Protein AF-A0A2N8NC01-F1 (afdb_monomer_lite)

Sequence (131 aa):
MINRRRGAVLPPGDTRVIDLTVDELNDVVRHATRIAIGAELPEAMAEAERQLEADGGGLRVGRKRYVFGIDGIARTFGVSRSTARRIKRSGVIDEAISQCGRSITLDQDRALELTRGTRWGERAPEMENEK

Radius of gyration: 23.79 Å; chains: 1; bounding box: 33×59×57 Å

Foldseek 3Di:
DDPDPDPLDQDDPPDDPVNDDPVNVVSVVVVVVCVVVDDPCPVVVVVVVVVCVVVPHDDDDPDQDKAKALVRQCVLVVHDSVLSVVLVVLCLQVVQWDDDPRIIIGRSVSSCQQCPPHDRSDGDDPPPPDD

pLDDT: mean 75.08, std 17.87, range [35.84, 95.06]

Secondary structure (DSSP, 8-state):
---------PPPTT--GGGS-HHHHHHHHHHHHHHHHTS-HHHHHHHHHHHHHHTTS---SS---EEEHHHHHHHHHT--HHHHHHHHHHSTTGGGEEEETTEEEEEHHHHHHTTTTS-TTSPPP------

Structure (mmCIF, N/CA/C/O backbone):
data_AF-A0A2N8NC01-F1
#
_entry.id   AF-A0A2N8NC01-F1
#
loop_
_atom_site.group_PDB
_atom_site.id
_atom_site.type_symbol
_atom_site.label_atom_id
_atom_site.label_alt_id
_atom_site.label_comp_id
_atom_site.label_asym_id
_atom_site.label_entity_id
_atom_site.label_seq_id
_atom_site.pdbx_PDB_ins_code
_atom_site.Cartn_x
_atom_site.Cartn_y
_atom_site.Cartn_z
_atom_site.occupancy
_atom_site.B_iso_or_equiv
_atom_site.auth_seq_id
_atom_site.auth_comp_id
_atom_site.auth_asym_id
_atom_site.auth_atom_id
_atom_site.pdbx_PDB_model_num
ATOM 1 N N . MET A 1 1 ? -5.375 -42.119 -37.055 1.00 35.84 1 MET A N 1
ATOM 2 C CA . MET A 1 1 ? -4.158 -42.891 -36.717 1.00 35.84 1 MET A CA 1
ATOM 3 C C . MET A 1 1 ? -3.793 -42.612 -35.268 1.00 35.84 1 MET A C 1
ATOM 5 O O . MET A 1 1 ? -4.004 -41.509 -34.791 1.00 35.84 1 MET A O 1
ATOM 9 N N . ILE A 1 2 ? -3.386 -43.665 -34.570 1.00 42.06 2 ILE A N 1
ATOM 10 C CA . ILE A 1 2 ? -3.324 -43.826 -33.112 1.00 42.06 2 ILE A CA 1
ATOM 11 C C . ILE A 1 2 ? -2.347 -42.827 -32.475 1.00 42.06 2 ILE A C 1
ATOM 13 O O . ILE A 1 2 ? -1.143 -43.013 -32.641 1.00 42.06 2 ILE A O 1
ATOM 17 N N . ASN A 1 3 ? -2.816 -41.851 -31.682 1.00 41.50 3 ASN A N 1
ATOM 18 C CA . ASN A 1 3 ? -1.924 -41.200 -30.717 1.00 41.50 3 ASN A CA 1
ATOM 19 C C . ASN A 1 3 ? -1.976 -41.980 -29.403 1.00 41.50 3 ASN A C 1
ATOM 21 O O . ASN A 1 3 ? -2.774 -41.739 -28.497 1.00 41.50 3 ASN A O 1
ATOM 25 N N . ARG A 1 4 ? -1.159 -43.035 -29.397 1.00 47.25 4 ARG A N 1
ATOM 26 C CA . ARG A 1 4 ? -0.830 -43.875 -28.250 1.00 47.25 4 ARG A CA 1
ATOM 27 C C . ARG A 1 4 ? -0.428 -42.917 -27.128 1.00 47.25 4 ARG A C 1
ATOM 29 O O . ARG A 1 4 ? 0.500 -42.146 -27.340 1.00 47.25 4 ARG A O 1
ATOM 36 N N . ARG A 1 5 ? -1.103 -42.957 -25.972 1.00 48.12 5 ARG A N 1
ATOM 37 C CA . ARG A 1 5 ? -0.635 -42.271 -24.759 1.00 48.12 5 ARG A CA 1
ATOM 38 C C . ARG A 1 5 ? 0.805 -42.724 -24.501 1.00 48.12 5 ARG A C 1
ATOM 40 O O . ARG A 1 5 ? 1.018 -43.808 -23.963 1.00 48.12 5 ARG A O 1
ATOM 47 N N . ARG A 1 6 ? 1.796 -41.959 -24.955 1.00 49.53 6 ARG A N 1
ATOM 48 C CA . ARG A 1 6 ? 3.169 -42.104 -24.489 1.00 49.53 6 ARG A CA 1
ATOM 49 C C . ARG A 1 6 ? 3.239 -41.220 -23.263 1.00 49.53 6 ARG A C 1
ATOM 51 O O . ARG A 1 6 ? 3.011 -40.022 -23.354 1.00 49.53 6 ARG A O 1
ATOM 58 N N . GLY A 1 7 ? 3.434 -41.858 -22.113 1.00 47.00 7 GLY A N 1
ATOM 59 C CA . GLY A 1 7 ? 3.731 -41.153 -20.877 1.00 47.00 7 GLY A CA 1
ATOM 60 C C . GLY A 1 7 ? 4.928 -40.226 -21.065 1.00 47.00 7 GLY A C 1
ATOM 61 O O . GLY A 1 7 ? 5.686 -40.393 -22.016 1.00 47.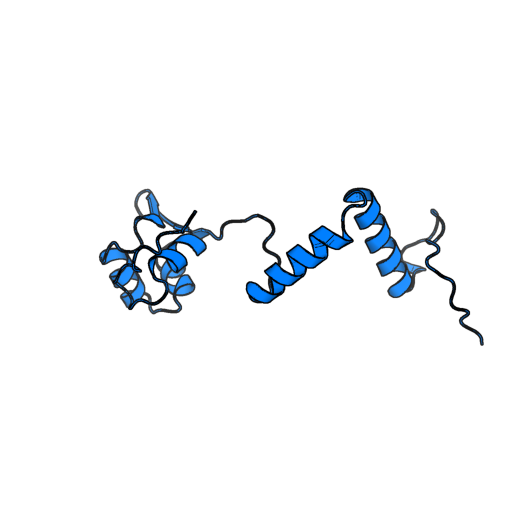00 7 GLY A O 1
ATOM 62 N N . ALA A 1 8 ? 5.046 -39.265 -20.154 1.00 54.59 8 ALA A N 1
ATOM 63 C CA . ALA A 1 8 ? 6.066 -38.227 -20.078 1.00 54.59 8 ALA A CA 1
ATOM 64 C C . ALA A 1 8 ? 7.485 -38.737 -20.395 1.00 54.59 8 ALA A C 1
ATOM 66 O O . ALA A 1 8 ? 8.244 -39.114 -19.503 1.00 54.59 8 ALA A O 1
ATOM 67 N N . VAL A 1 9 ? 7.846 -38.750 -21.674 1.00 64.31 9 VAL A N 1
ATOM 68 C CA . VAL A 1 9 ? 9.214 -38.959 -22.134 1.00 64.31 9 VAL A CA 1
ATOM 69 C C . VAL A 1 9 ? 9.656 -37.605 -22.642 1.00 64.31 9 VAL A C 1
ATOM 71 O O . VAL A 1 9 ? 9.064 -37.072 -23.577 1.00 64.31 9 VAL A O 1
ATOM 74 N N . LEU A 1 10 ? 10.658 -37.031 -21.983 1.00 68.62 10 LEU A N 1
ATOM 75 C CA . LEU A 1 10 ? 11.248 -35.779 -22.433 1.00 68.62 10 LEU A CA 1
ATOM 76 C C . LEU A 1 10 ? 11.771 -35.939 -23.859 1.00 68.62 10 LEU A C 1
ATOM 78 O O . LEU A 1 10 ? 12.307 -37.003 -24.192 1.00 68.62 10 LEU A O 1
ATOM 82 N N . PRO A 1 11 ? 11.645 -34.895 -24.690 1.00 75.44 11 PRO A N 1
ATOM 83 C CA . PRO A 1 11 ? 12.224 -34.917 -26.015 1.00 75.44 11 PRO A CA 1
ATOM 84 C C . PRO A 1 11 ? 13.752 -35.103 -25.919 1.00 75.44 11 PRO A C 1
ATOM 86 O O . PRO A 1 11 ? 14.370 -34.663 -24.944 1.00 75.44 11 PRO A O 1
ATOM 89 N N . PRO A 1 12 ? 14.381 -35.757 -26.910 1.00 78.38 12 PRO A N 1
ATOM 90 C CA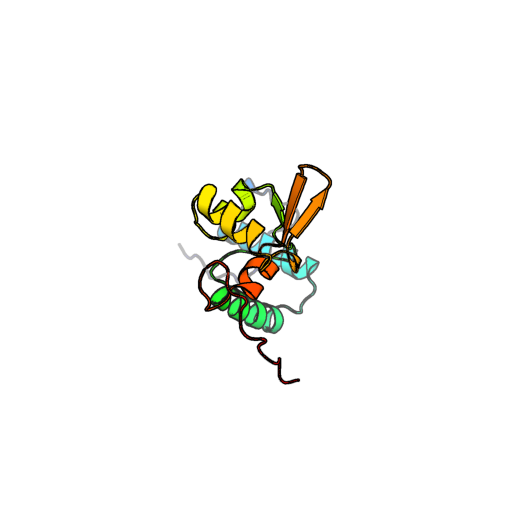 . PRO A 1 12 ? 15.834 -35.897 -26.983 1.00 78.38 12 PRO A CA 1
ATOM 91 C C . PRO A 1 12 ? 16.560 -34.547 -26.874 1.00 78.38 12 PRO A C 1
ATOM 93 O O . PRO A 1 12 ? 16.037 -33.529 -27.327 1.00 78.38 12 PRO A O 1
ATOM 96 N N . GLY A 1 13 ? 17.787 -34.542 -26.343 1.00 75.25 13 GLY A N 1
ATOM 97 C CA . GLY A 1 13 ? 18.560 -33.314 -26.087 1.00 75.25 13 GLY A CA 1
ATOM 98 C C . GLY A 1 13 ? 18.872 -32.456 -27.320 1.00 75.25 13 GLY A C 1
ATOM 99 O O . GLY A 1 13 ? 19.082 -31.257 -27.182 1.00 75.25 13 GLY A O 1
ATOM 100 N N . ASP A 1 14 ? 18.818 -33.042 -28.517 1.00 84.38 14 ASP A N 1
ATOM 101 C CA . ASP A 1 14 ? 19.078 -32.344 -29.783 1.00 84.38 14 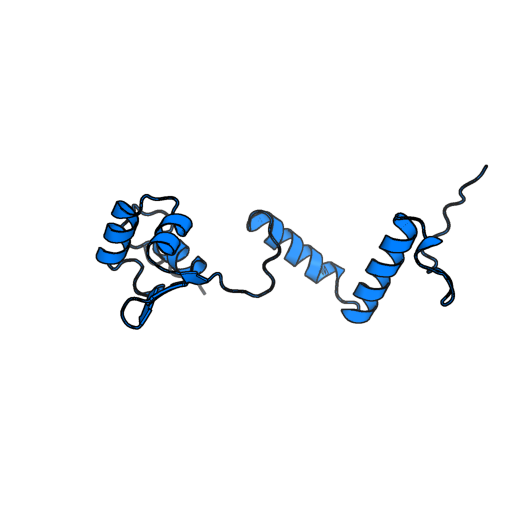ASP A CA 1
ATOM 102 C C . ASP A 1 14 ? 17.796 -31.794 -30.442 1.00 84.38 14 ASP A C 1
ATOM 104 O O . ASP A 1 14 ? 17.829 -31.290 -31.569 1.00 84.38 14 ASP A O 1
ATOM 108 N N . THR A 1 15 ? 16.645 -31.898 -29.767 1.00 83.50 15 THR A N 1
ATOM 109 C CA . THR A 1 15 ? 15.352 -31.457 -30.310 1.00 83.50 15 THR A CA 1
ATOM 110 C C . THR A 1 15 ? 15.270 -29.936 -30.337 1.00 83.50 15 THR A C 1
ATOM 112 O O . THR A 1 15 ? 15.481 -29.266 -29.324 1.00 83.50 15 THR A O 1
ATOM 115 N N . ARG A 1 16 ? 14.923 -29.365 -31.494 1.00 82.56 16 ARG A N 1
ATOM 116 C CA . ARG A 1 16 ? 14.722 -27.919 -31.615 1.00 82.56 16 ARG A CA 1
ATOM 117 C C . ARG A 1 16 ? 13.355 -27.550 -31.050 1.00 82.56 16 ARG A C 1
ATOM 119 O O . ARG A 1 16 ? 12.377 -28.253 -31.262 1.00 82.56 16 ARG A O 1
ATOM 126 N N . VAL A 1 17 ? 13.264 -26.389 -30.404 1.00 85.94 17 VAL A N 1
ATOM 127 C CA . VAL A 1 17 ? 12.012 -25.889 -29.800 1.00 85.94 17 VAL A CA 1
ATOM 128 C C . VAL A 1 17 ? 10.859 -25.813 -30.811 1.00 85.94 17 VAL A C 1
ATOM 130 O O . VAL A 1 17 ? 9.716 -26.052 -30.448 1.00 85.94 17 VAL A O 1
ATOM 133 N N . ILE A 1 18 ? 11.157 -25.520 -32.082 1.00 86.19 18 ILE A N 1
ATOM 134 C CA . ILE A 1 18 ? 10.162 -25.427 -33.165 1.00 86.19 18 ILE A CA 1
ATOM 135 C C . ILE A 1 18 ? 9.519 -26.767 -33.541 1.00 86.19 18 ILE A C 1
ATOM 137 O O . ILE A 1 18 ? 8.461 -26.768 -34.163 1.00 86.19 18 ILE A O 1
ATOM 141 N N . ASP A 1 19 ? 10.151 -27.883 -33.176 1.00 85.81 19 ASP A N 1
ATOM 142 C CA . ASP A 1 19 ? 9.667 -29.230 -33.478 1.00 85.81 19 ASP A CA 1
ATOM 143 C C . ASP A 1 19 ? 8.784 -29.783 -32.345 1.00 85.81 19 ASP A C 1
ATOM 145 O O . ASP A 1 19 ? 8.242 -30.880 -32.467 1.00 85.81 19 ASP A O 1
ATOM 149 N N . LEU A 1 20 ? 8.629 -29.031 -31.245 1.00 83.94 20 LEU A N 1
ATOM 150 C CA . LEU A 1 20 ? 7.808 -29.412 -30.100 1.00 83.94 20 LEU A CA 1
ATOM 151 C C . LEU A 1 20 ? 6.368 -28.931 -30.268 1.00 83.94 20 LEU A C 1
ATOM 153 O O . LEU A 1 20 ? 6.098 -27.775 -30.608 1.00 83.94 20 LEU A O 1
ATOM 157 N N . THR A 1 21 ? 5.426 -29.802 -29.928 1.00 85.75 21 THR A N 1
ATOM 158 C CA . THR A 1 21 ? 4.055 -29.378 -29.645 1.00 85.75 21 THR A CA 1
ATOM 159 C C . THR A 1 21 ? 4.000 -28.558 -28.352 1.00 85.75 21 THR A C 1
ATOM 161 O O . THR A 1 21 ? 4.897 -28.606 -27.508 1.00 85.75 21 THR A O 1
ATOM 164 N N . VAL A 1 22 ? 2.912 -27.807 -28.164 1.00 82.94 22 VAL A N 1
ATOM 165 C CA . VAL A 1 22 ? 2.699 -27.006 -26.945 1.00 82.94 22 VAL A CA 1
ATOM 166 C C . VAL A 1 22 ? 2.709 -27.883 -25.687 1.00 82.94 22 VAL A C 1
ATOM 168 O O . VAL A 1 22 ? 3.260 -27.479 -24.664 1.00 82.94 22 VAL A O 1
ATOM 171 N N . ASP A 1 23 ? 2.146 -29.090 -25.761 1.00 80.94 23 ASP A N 1
ATOM 172 C CA . ASP A 1 23 ? 2.119 -30.029 -24.636 1.00 80.94 23 ASP A CA 1
ATOM 173 C C . ASP A 1 23 ? 3.520 -30.557 -24.299 1.00 80.94 23 ASP A C 1
ATOM 175 O O . ASP A 1 23 ? 3.911 -30.565 -23.133 1.00 80.94 23 ASP A O 1
ATOM 179 N N . GLU A 1 24 ? 4.324 -30.895 -25.309 1.00 83.81 24 GLU A N 1
ATOM 180 C CA . GLU A 1 24 ? 5.711 -31.335 -25.108 1.00 83.81 24 GLU A CA 1
ATOM 181 C C . GLU A 1 24 ? 6.590 -30.214 -24.542 1.00 83.81 24 GLU A C 1
ATOM 183 O O . GLU A 1 24 ? 7.399 -30.452 -23.643 1.00 83.81 24 GLU A O 1
ATOM 188 N N . LEU A 1 25 ? 6.405 -28.974 -25.007 1.00 86.81 25 LEU A N 1
ATOM 189 C CA . LEU A 1 25 ? 7.093 -27.813 -24.444 1.00 86.81 25 LEU A CA 1
ATOM 190 C C . LEU A 1 25 ? 6.719 -27.605 -22.970 1.00 86.81 25 LEU A C 1
ATOM 192 O O . LEU A 1 25 ? 7.594 -27.370 -22.135 1.00 86.81 25 LEU A O 1
ATOM 196 N N . ASN A 1 26 ? 5.433 -27.726 -22.633 1.00 85.12 26 ASN A N 1
ATOM 197 C CA . ASN A 1 26 ? 4.967 -27.625 -21.251 1.00 85.12 26 ASN A CA 1
ATOM 198 C C . ASN A 1 26 ? 5.584 -28.707 -20.358 1.00 85.12 26 ASN A C 1
ATOM 200 O O . ASN A 1 26 ? 5.964 -28.424 -19.219 1.00 85.12 26 ASN A O 1
ATOM 204 N N . ASP A 1 27 ? 5.724 -29.928 -20.864 1.00 83.88 27 ASP A N 1
ATOM 205 C CA . ASP A 1 27 ? 6.343 -31.022 -20.122 1.00 83.88 27 ASP A CA 1
ATOM 206 C C . ASP A 1 27 ? 7.842 -30.790 -19.889 1.00 83.88 27 ASP A C 1
ATOM 208 O O . ASP A 1 27 ? 8.331 -31.028 -18.778 1.00 83.88 27 ASP A O 1
ATOM 212 N N . VAL A 1 28 ? 8.556 -30.235 -20.875 1.00 82.69 28 VAL A N 1
ATOM 213 C CA . VAL A 1 28 ? 9.960 -29.810 -20.726 1.00 82.69 28 VAL A CA 1
ATOM 214 C C . VAL A 1 28 ? 10.098 -28.730 -19.656 1.00 82.69 28 VAL A C 1
ATOM 216 O O . VAL A 1 28 ? 10.938 -28.860 -18.763 1.00 82.69 28 VAL A O 1
ATOM 219 N N . VAL A 1 29 ? 9.257 -27.692 -19.698 1.00 84.94 29 VAL A N 1
ATOM 220 C CA . VAL A 1 29 ? 9.282 -26.599 -18.713 1.00 84.94 29 VAL A CA 1
ATOM 221 C C . VAL A 1 29 ? 9.023 -27.142 -17.309 1.00 84.94 29 VAL A C 1
ATOM 223 O O . VAL A 1 29 ? 9.828 -26.910 -16.410 1.00 84.94 29 VAL A O 1
ATOM 226 N N . ARG A 1 30 ? 7.965 -27.942 -17.119 1.00 79.19 30 ARG A N 1
ATOM 227 C CA . ARG A 1 30 ? 7.649 -28.562 -15.818 1.00 79.19 30 ARG A CA 1
ATOM 228 C C . ARG A 1 30 ? 8.787 -29.429 -15.300 1.00 79.19 30 ARG A C 1
ATOM 230 O O . ARG A 1 30 ? 9.050 -29.452 -14.098 1.00 79.19 30 ARG A O 1
ATOM 237 N N . HIS A 1 31 ? 9.445 -30.173 -16.182 1.00 77.38 31 HIS A N 1
ATOM 238 C CA . HIS A 1 31 ? 10.569 -31.011 -15.798 1.00 77.38 31 HIS A CA 1
ATOM 239 C C . HIS A 1 31 ? 11.787 -30.188 -15.373 1.00 77.38 31 HIS A C 1
ATOM 241 O O . HIS A 1 31 ? 12.351 -30.459 -14.313 1.00 77.38 31 HIS A O 1
ATOM 247 N N . ALA A 1 32 ? 12.141 -29.151 -16.135 1.00 75.81 32 ALA A N 1
ATOM 248 C CA . ALA A 1 32 ? 13.221 -28.234 -15.784 1.00 75.81 32 ALA A CA 1
ATOM 249 C C . ALA A 1 32 ? 12.951 -27.539 -14.439 1.00 75.81 32 ALA A C 1
ATOM 251 O O . ALA A 1 32 ? 13.834 -27.483 -13.585 1.00 75.81 32 ALA A O 1
ATOM 252 N N . THR A 1 33 ? 11.714 -27.092 -14.206 1.00 70.44 33 THR A N 1
ATOM 253 C CA . THR A 1 33 ? 11.293 -26.507 -12.926 1.00 70.44 33 THR A CA 1
ATOM 254 C C . THR A 1 33 ? 11.384 -27.516 -11.778 1.00 70.44 33 THR A C 1
ATOM 256 O O . THR A 1 33 ? 11.877 -27.174 -10.708 1.00 70.44 33 THR A O 1
ATOM 259 N N . ARG A 1 34 ? 10.984 -28.777 -11.993 1.00 65.56 34 ARG A N 1
ATOM 260 C CA . ARG A 1 34 ? 11.094 -29.848 -10.985 1.00 65.56 34 ARG A CA 1
ATOM 261 C C . ARG A 1 34 ? 12.547 -30.132 -10.593 1.00 65.56 34 ARG A C 1
ATOM 263 O O . ARG A 1 34 ? 12.818 -30.328 -9.412 1.00 65.56 34 ARG A O 1
ATOM 270 N N . ILE A 1 35 ? 13.462 -30.158 -11.566 1.00 65.19 35 ILE A N 1
ATOM 271 C CA . ILE A 1 35 ? 14.899 -30.320 -11.300 1.00 65.19 35 ILE A CA 1
ATOM 272 C C . ILE A 1 35 ? 15.433 -29.106 -10.537 1.00 65.19 35 ILE A C 1
ATOM 274 O O . ILE A 1 35 ? 16.122 -29.276 -9.537 1.00 65.19 35 ILE A O 1
ATOM 278 N N . ALA A 1 36 ? 15.098 -27.893 -10.982 1.00 62.12 36 ALA A N 1
ATOM 279 C CA . ALA A 1 36 ? 15.619 -26.658 -10.401 1.00 62.12 36 ALA A CA 1
ATOM 280 C C . ALA A 1 36 ? 15.133 -26.404 -8.965 1.00 62.12 36 ALA A C 1
ATOM 282 O O . ALA A 1 36 ? 15.861 -25.804 -8.179 1.00 62.12 36 ALA A O 1
ATOM 283 N N . ILE A 1 37 ? 13.917 -26.843 -8.630 1.00 64.50 37 ILE A N 1
ATOM 284 C CA . ILE A 1 37 ? 13.303 -26.607 -7.315 1.00 64.50 37 ILE A CA 1
ATOM 285 C C . ILE A 1 37 ? 13.536 -27.780 -6.343 1.00 64.50 37 ILE A C 1
ATOM 287 O O . ILE A 1 37 ? 13.349 -27.605 -5.148 1.00 64.50 37 ILE A O 1
ATOM 291 N N . GLY A 1 38 ? 14.014 -28.942 -6.809 1.00 51.62 38 GLY A N 1
ATOM 292 C CA . GLY A 1 38 ? 14.335 -30.081 -5.944 1.00 51.62 38 GLY A CA 1
ATOM 293 C C . GLY A 1 38 ? 13.100 -30.679 -5.258 1.00 51.62 38 GLY A C 1
ATOM 294 O O . GLY A 1 38 ? 12.780 -30.319 -4.143 1.00 51.62 38 GLY A O 1
ATOM 295 N N . ALA A 1 39 ? 12.409 -31.594 -5.942 1.00 53.66 39 ALA A N 1
ATOM 296 C CA . ALA A 1 39 ? 11.552 -32.679 -5.421 1.00 53.66 39 ALA A CA 1
ATOM 297 C C . ALA A 1 39 ? 10.595 -32.496 -4.203 1.00 53.66 39 ALA A C 1
ATOM 299 O O . ALA A 1 39 ? 10.039 -33.503 -3.779 1.00 53.66 39 ALA A O 1
ATOM 300 N N . GLU A 1 40 ? 10.291 -31.301 -3.690 1.00 52.56 40 GLU A N 1
ATOM 301 C CA . GLU A 1 40 ? 9.416 -31.128 -2.504 1.00 52.56 40 GLU A CA 1
ATOM 302 C C . GLU A 1 40 ? 8.161 -30.293 -2.803 1.00 52.56 40 GLU A C 1
ATOM 304 O O . GLU A 1 40 ? 7.819 -29.343 -2.107 1.00 52.56 40 GLU A O 1
ATOM 309 N N . LEU A 1 41 ? 7.473 -30.621 -3.899 1.00 55.22 41 LEU A N 1
ATOM 310 C CA . LEU A 1 41 ? 6.368 -29.809 -4.418 1.00 55.22 41 LEU A CA 1
ATOM 311 C C . LEU A 1 41 ? 4.930 -30.250 -4.082 1.00 55.22 41 LEU A C 1
ATOM 313 O O . LEU A 1 41 ? 4.081 -29.371 -4.140 1.00 55.22 41 LEU A O 1
ATOM 317 N N . PRO A 1 42 ? 4.560 -31.494 -3.714 1.00 57.03 42 PRO A N 1
ATOM 318 C CA . PRO A 1 42 ? 3.136 -31.787 -3.498 1.00 57.03 42 PRO A CA 1
ATOM 319 C C . PRO A 1 42 ? 2.543 -31.051 -2.289 1.00 57.03 42 PRO A C 1
ATOM 321 O O . PRO A 1 42 ? 1.461 -30.478 -2.388 1.00 57.03 42 PRO A O 1
ATOM 324 N N . GLU A 1 43 ? 3.259 -31.035 -1.163 1.00 56.16 43 GLU A N 1
ATOM 325 C CA . GLU A 1 43 ? 2.763 -30.452 0.092 1.00 56.16 43 GLU A CA 1
ATOM 326 C C . GLU A 1 43 ? 2.906 -28.926 0.090 1.00 56.16 43 GLU A C 1
ATOM 328 O O . GLU A 1 43 ? 1.933 -28.214 0.334 1.00 56.16 43 GLU A O 1
ATOM 333 N N . ALA A 1 44 ? 4.067 -28.416 -0.340 1.00 53.66 44 ALA A N 1
ATOM 334 C CA . ALA A 1 44 ? 4.316 -26.981 -0.454 1.00 53.66 44 ALA A CA 1
ATOM 335 C C . ALA A 1 44 ? 3.423 -26.298 -1.506 1.00 53.66 44 ALA A C 1
ATOM 337 O O . ALA A 1 44 ? 3.024 -25.152 -1.312 1.00 53.66 44 ALA A O 1
ATOM 338 N N . MET A 1 45 ? 3.071 -26.978 -2.610 1.00 50.47 45 MET A N 1
ATOM 339 C CA . MET A 1 45 ? 2.127 -26.424 -3.588 1.00 50.47 45 MET A CA 1
ATOM 340 C C . MET A 1 45 ? 0.684 -26.467 -3.096 1.00 50.47 45 MET A C 1
ATOM 342 O O . MET A 1 45 ? -0.035 -25.527 -3.388 1.00 50.47 45 MET A O 1
ATOM 346 N N . ALA A 1 46 ? 0.260 -27.488 -2.342 1.00 57.59 46 ALA A N 1
ATOM 347 C CA . ALA A 1 46 ? -1.097 -27.540 -1.790 1.00 57.59 46 ALA A CA 1
ATOM 348 C C . ALA A 1 46 ? -1.316 -26.480 -0.693 1.00 57.59 46 ALA A C 1
ATOM 350 O O . ALA A 1 46 ? -2.395 -25.889 -0.595 1.00 57.59 46 ALA A O 1
ATOM 351 N N . GLU A 1 47 ? -0.291 -26.207 0.117 1.00 58.25 47 GLU A N 1
ATOM 352 C CA . GLU A 1 47 ? -0.292 -25.092 1.070 1.00 58.25 47 GLU A CA 1
ATOM 353 C C . GLU A 1 47 ? -0.239 -23.739 0.353 1.00 58.25 47 GLU A C 1
ATOM 355 O O . GLU A 1 47 ? -1.032 -22.850 0.673 1.00 58.25 47 GLU A O 1
ATOM 360 N N . ALA A 1 48 ? 0.611 -23.608 -0.671 1.00 55.59 48 ALA A N 1
ATOM 361 C CA . ALA A 1 48 ? 0.682 -22.398 -1.483 1.00 55.59 48 ALA A CA 1
ATOM 362 C C . ALA A 1 48 ? -0.609 -22.147 -2.278 1.00 55.59 48 ALA A C 1
ATOM 364 O O . ALA A 1 48 ? -1.027 -21.000 -2.369 1.00 55.59 48 ALA A O 1
ATOM 365 N N . GLU A 1 49 ? -1.266 -23.177 -2.822 1.00 58.31 49 GLU A N 1
ATOM 366 C CA . GLU A 1 49 ? -2.556 -23.082 -3.523 1.00 58.31 49 GLU A CA 1
ATOM 367 C C . GLU A 1 49 ? -3.675 -22.675 -2.564 1.00 58.31 49 GLU A C 1
ATOM 369 O O . GLU A 1 49 ? -4.426 -21.757 -2.887 1.00 58.31 49 GLU A O 1
ATOM 374 N N . ARG A 1 50 ? -3.743 -23.251 -1.351 1.00 59.28 50 ARG A N 1
ATOM 375 C CA . ARG A 1 50 ? -4.694 -22.786 -0.320 1.00 59.28 50 ARG A CA 1
ATOM 376 C C . ARG A 1 50 ? -4.481 -21.321 0.052 1.00 59.28 50 ARG A C 1
ATOM 378 O O . ARG A 1 50 ? -5.452 -20.595 0.246 1.00 59.28 50 ARG A O 1
ATOM 385 N N . GLN A 1 51 ? -3.228 -20.887 0.158 1.00 53.47 51 GLN A N 1
ATOM 386 C CA . GLN A 1 51 ? -2.892 -19.491 0.451 1.00 53.47 51 GLN A CA 1
ATOM 387 C C . GLN A 1 51 ? -3.203 -18.574 -0.750 1.00 53.47 51 GLN A C 1
ATOM 389 O O . GLN A 1 51 ? -3.777 -17.504 -0.576 1.00 53.47 51 GLN A O 1
ATOM 394 N N . LEU A 1 52 ? -2.953 -19.027 -1.983 1.00 53.19 52 LEU A N 1
ATOM 395 C CA . LEU A 1 52 ? -3.294 -18.322 -3.227 1.00 53.19 52 LEU A CA 1
ATOM 396 C C . LEU A 1 52 ? -4.804 -18.127 -3.422 1.00 53.19 52 LEU A C 1
ATOM 398 O O . LEU A 1 52 ? -5.216 -17.075 -3.923 1.00 53.19 52 LEU A O 1
ATOM 402 N N . GLU A 1 53 ? -5.621 -19.111 -3.040 1.00 54.56 53 GLU A N 1
ATOM 403 C CA . GLU A 1 53 ? -7.084 -18.997 -3.080 1.00 54.56 53 GLU A CA 1
ATOM 404 C C . GLU A 1 53 ? -7.621 -18.037 -2.007 1.00 54.56 53 GLU A C 1
ATOM 406 O O . GLU A 1 53 ? -8.581 -17.310 -2.269 1.00 54.56 53 GLU A O 1
ATOM 411 N N . ALA A 1 54 ? -6.974 -17.959 -0.838 1.00 54.44 54 ALA A N 1
ATOM 412 C CA . ALA A 1 54 ? -7.334 -17.009 0.217 1.00 54.44 54 ALA A CA 1
ATOM 413 C C . ALA A 1 54 ? -6.963 -15.549 -0.128 1.00 54.44 54 ALA A C 1
ATOM 415 O O . ALA A 1 54 ? -7.700 -14.627 0.227 1.00 54.44 54 ALA A O 1
ATOM 416 N N . ASP A 1 55 ? -5.861 -15.334 -0.856 1.00 46.91 55 ASP A N 1
ATOM 417 C CA . ASP A 1 55 ? -5.295 -14.003 -1.135 1.00 46.91 55 ASP A CA 1
ATOM 418 C C . ASP A 1 55 ? -5.768 -13.352 -2.454 1.00 46.91 55 ASP A C 1
ATOM 420 O O . ASP A 1 55 ? -5.308 -12.266 -2.824 1.00 46.91 55 ASP A O 1
ATOM 424 N N . GLY A 1 56 ? -6.720 -13.959 -3.170 1.00 46.03 56 GLY A N 1
ATOM 425 C CA . GLY A 1 56 ? -7.387 -13.307 -4.303 1.00 46.03 56 GLY A CA 1
ATOM 426 C C . GLY A 1 56 ? -6.510 -13.133 -5.549 1.00 46.03 56 GLY A C 1
ATOM 427 O O . GLY A 1 56 ? -6.522 -12.072 -6.174 1.00 46.03 56 GLY A O 1
ATOM 428 N N . GLY A 1 57 ? -5.777 -14.182 -5.936 1.00 39.72 57 GLY A N 1
ATOM 429 C CA . GLY A 1 57 ? -5.271 -14.340 -7.303 1.00 39.72 57 GLY A CA 1
ATOM 430 C C . GLY A 1 57 ? -4.164 -13.362 -7.709 1.00 39.72 57 GLY A C 1
ATOM 431 O O . GLY A 1 57 ? -4.363 -12.461 -8.522 1.00 39.72 57 GLY A O 1
ATOM 432 N N . GLY A 1 58 ? -2.947 -13.587 -7.217 1.00 43.75 58 GLY A N 1
ATOM 433 C CA . GLY A 1 58 ? -1.752 -12.975 -7.792 1.00 43.75 58 GLY A CA 1
ATOM 434 C C . GLY A 1 58 ? -0.467 -13.489 -7.154 1.00 43.75 58 GLY A C 1
ATOM 435 O O . GLY A 1 58 ? -0.308 -13.414 -5.942 1.00 43.75 58 GLY A O 1
ATOM 436 N N . LEU A 1 59 ? 0.476 -13.965 -7.976 1.00 44.34 59 LEU A N 1
ATOM 437 C CA . LEU A 1 59 ? 1.799 -14.410 -7.533 1.00 44.34 59 LEU A CA 1
ATOM 438 C C . LEU A 1 59 ? 2.508 -13.283 -6.759 1.00 44.34 59 LEU A C 1
ATOM 440 O O . LEU A 1 59 ? 2.965 -12.290 -7.335 1.00 44.34 59 LEU A O 1
ATOM 444 N N . ARG A 1 60 ? 2.612 -13.450 -5.441 1.00 48.16 60 ARG A N 1
ATOM 445 C CA . ARG A 1 60 ? 3.307 -12.551 -4.513 1.00 48.16 60 ARG A CA 1
ATOM 446 C C . ARG A 1 60 ? 4.402 -13.306 -3.784 1.00 48.16 60 ARG A C 1
ATOM 448 O O . ARG A 1 60 ? 4.414 -13.384 -2.564 1.00 48.16 60 ARG A O 1
ATOM 455 N N . VAL A 1 61 ? 5.364 -13.842 -4.527 1.00 43.66 61 VAL A N 1
ATOM 456 C CA . VAL A 1 61 ? 6.557 -14.408 -3.890 1.00 43.66 61 VAL A CA 1
ATOM 457 C C . VAL A 1 61 ? 7.400 -13.251 -3.333 1.00 43.66 61 VAL A C 1
ATOM 459 O O . VAL A 1 61 ? 8.127 -12.574 -4.061 1.00 43.66 61 VAL A O 1
ATOM 462 N N . GLY A 1 62 ? 7.229 -12.981 -2.035 1.00 53.66 62 GLY A N 1
ATOM 463 C CA . GLY A 1 62 ? 8.185 -12.284 -1.168 1.00 53.66 62 GLY A CA 1
ATOM 464 C C . GLY A 1 62 ? 8.364 -10.770 -1.334 1.00 53.66 62 GLY A C 1
ATOM 465 O O . GLY A 1 62 ? 9.325 -10.227 -0.793 1.00 53.66 62 GLY A O 1
ATOM 466 N N . ARG A 1 63 ? 7.499 -10.051 -2.063 1.00 58.38 63 ARG A N 1
ATOM 467 C CA . ARG A 1 63 ? 7.660 -8.594 -2.261 1.00 58.38 63 ARG A CA 1
ATOM 468 C C . ARG A 1 63 ? 6.562 -7.797 -1.561 1.00 58.38 63 ARG A C 1
ATOM 470 O O . ARG A 1 63 ? 5.440 -7.737 -2.063 1.00 58.38 63 ARG A O 1
ATOM 477 N N . LYS A 1 64 ? 6.924 -7.135 -0.451 1.00 71.62 64 LYS A N 1
ATOM 478 C CA . LYS A 1 64 ? 6.112 -6.087 0.191 1.00 7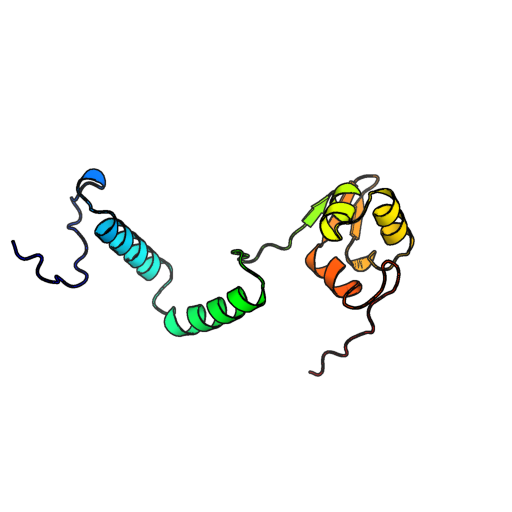1.62 64 LYS A CA 1
ATOM 479 C C . LYS A 1 64 ? 5.734 -5.033 -0.847 1.00 71.62 64 LYS A C 1
ATOM 481 O O . LYS A 1 64 ? 6.606 -4.522 -1.562 1.00 71.62 64 LYS A O 1
ATOM 486 N N . ARG A 1 65 ? 4.442 -4.720 -0.973 1.00 84.00 65 ARG A N 1
ATOM 487 C CA . ARG A 1 65 ? 3.994 -3.684 -1.914 1.00 84.00 65 ARG A CA 1
ATOM 488 C C . ARG A 1 65 ? 4.211 -2.304 -1.316 1.00 84.00 65 ARG A C 1
ATOM 490 O O . ARG A 1 65 ? 3.409 -1.829 -0.521 1.00 84.00 65 ARG A O 1
ATOM 497 N N . TYR A 1 66 ? 5.259 -1.632 -1.776 1.00 90.81 66 TYR A N 1
ATOM 498 C CA . TYR A 1 66 ? 5.464 -0.220 -1.489 1.00 90.81 66 TYR A CA 1
ATOM 499 C C . TYR A 1 66 ? 4.789 0.664 -2.534 1.00 90.81 66 TYR A C 1
ATOM 501 O O . TYR A 1 66 ? 4.930 0.453 -3.741 1.00 90.81 66 TYR A O 1
ATOM 509 N N . VAL A 1 67 ? 4.062 1.676 -2.066 1.00 91.88 67 VAL A N 1
ATOM 510 C CA . VAL A 1 67 ? 3.362 2.652 -2.909 1.00 91.88 67 VAL A CA 1
ATOM 511 C C . VAL A 1 67 ? 3.859 4.053 -2.587 1.00 91.88 67 VAL A C 1
ATOM 513 O O . VAL A 1 67 ? 4.130 4.371 -1.434 1.00 91.88 67 VAL A O 1
ATOM 516 N N . PHE A 1 68 ? 3.961 4.912 -3.599 1.00 93.31 68 PHE A N 1
ATOM 517 C CA . PHE A 1 68 ? 4.593 6.222 -3.449 1.00 93.31 68 PHE A CA 1
ATOM 518 C C . P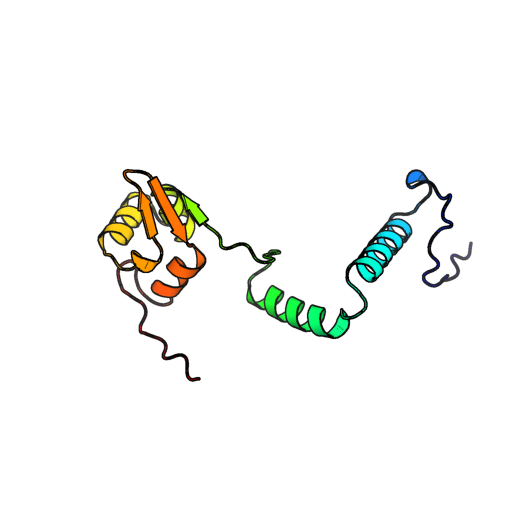HE A 1 68 ? 3.598 7.380 -3.530 1.00 93.31 68 PHE A C 1
ATOM 520 O O . PHE A 1 68 ? 2.701 7.411 -4.379 1.00 93.31 68 PHE A O 1
ATOM 527 N N . GLY A 1 69 ? 3.811 8.368 -2.665 1.00 93.75 69 GLY A N 1
ATOM 528 C CA . GLY A 1 69 ? 3.091 9.633 -2.628 1.00 93.75 69 GLY A CA 1
ATOM 529 C C . GLY A 1 69 ? 1.654 9.534 -2.112 1.00 93.75 69 GLY A C 1
ATOM 530 O O . GLY A 1 69 ? 1.140 8.472 -1.766 1.00 93.75 69 GLY A O 1
ATOM 531 N N . ILE A 1 70 ? 0.974 10.685 -2.106 1.00 94.25 70 ILE A N 1
ATOM 532 C CA . ILE A 1 70 ? -0.457 10.765 -1.765 1.00 94.25 70 ILE A CA 1
ATOM 533 C C . ILE A 1 70 ? -1.309 9.957 -2.751 1.00 94.25 70 ILE A C 1
ATOM 535 O O . ILE A 1 70 ? -2.299 9.358 -2.341 1.00 94.25 70 ILE A O 1
ATOM 539 N N . ASP A 1 71 ? -0.924 9.910 -4.028 1.00 94.25 71 ASP A N 1
ATOM 540 C CA . ASP A 1 71 ? -1.623 9.097 -5.027 1.00 94.25 71 ASP A CA 1
ATOM 541 C C . ASP A 1 71 ? -1.476 7.597 -4.744 1.00 94.25 71 ASP A C 1
ATOM 543 O O . ASP A 1 71 ? -2.397 6.830 -5.012 1.00 94.25 71 ASP A O 1
ATOM 547 N N . GLY A 1 72 ? -0.356 7.172 -4.149 1.00 92.88 72 GLY A N 1
ATOM 548 C CA . GLY A 1 72 ? -0.181 5.810 -3.658 1.00 92.88 72 GLY A CA 1
ATOM 549 C C . GLY A 1 72 ? -1.176 5.464 -2.555 1.00 92.88 72 GLY A C 1
ATOM 550 O O . GLY A 1 72 ? -1.889 4.475 -2.676 1.00 92.88 72 GLY A O 1
ATOM 551 N N . ILE A 1 73 ? -1.304 6.333 -1.548 1.00 93.38 73 ILE A N 1
ATOM 552 C CA . ILE A 1 73 ? -2.292 6.181 -0.464 1.00 93.38 73 ILE A CA 1
ATOM 553 C C . ILE A 1 73 ? -3.719 6.125 -1.033 1.00 93.38 73 ILE A C 1
ATOM 555 O O . ILE A 1 73 ? -4.510 5.262 -0.660 1.00 93.38 73 ILE A O 1
ATOM 559 N N . ALA A 1 74 ? -4.043 7.019 -1.971 1.00 93.88 74 ALA A N 1
ATOM 560 C CA . ALA A 1 74 ? -5.350 7.059 -2.622 1.00 93.88 74 ALA A CA 1
ATOM 561 C C . ALA A 1 74 ? -5.673 5.750 -3.360 1.00 93.88 74 ALA A C 1
ATOM 563 O O . ALA A 1 74 ? -6.766 5.212 -3.197 1.00 93.88 74 ALA A O 1
ATOM 564 N N . ARG A 1 75 ? -4.711 5.207 -4.119 1.00 92.75 75 ARG A N 1
ATOM 565 C CA . ARG A 1 75 ? -4.863 3.929 -4.832 1.00 92.75 75 ARG A CA 1
ATOM 566 C C . ARG A 1 75 ? -4.979 2.736 -3.890 1.00 92.75 75 ARG A C 1
ATOM 568 O O . ARG A 1 75 ? -5.767 1.844 -4.176 1.00 92.75 75 ARG A O 1
ATOM 575 N N . THR A 1 76 ? -4.240 2.726 -2.782 1.00 91.25 76 THR A N 1
ATOM 576 C CA . THR A 1 76 ? -4.311 1.649 -1.784 1.00 91.25 76 THR A CA 1
ATOM 577 C C . THR A 1 76 ? -5.710 1.495 -1.204 1.00 91.25 76 THR A C 1
ATOM 579 O O . THR A 1 76 ? -6.192 0.375 -1.084 1.00 91.25 76 THR A O 1
ATOM 582 N N . PHE A 1 77 ? -6.360 2.611 -0.878 1.00 89.38 77 PHE A N 1
ATOM 583 C CA . PHE A 1 77 ? -7.670 2.611 -0.226 1.00 89.38 77 PHE A CA 1
ATOM 584 C C . PHE A 1 77 ? -8.846 2.825 -1.190 1.00 89.38 77 PHE A C 1
ATOM 586 O O . PHE A 1 77 ? -9.996 2.828 -0.763 1.00 89.38 77 PHE A O 1
ATOM 593 N N . GLY A 1 78 ? -8.583 3.049 -2.482 1.00 91.31 78 GLY A N 1
ATOM 594 C CA . GLY A 1 78 ? -9.620 3.358 -3.473 1.00 91.31 78 GLY A CA 1
ATOM 595 C C . GLY A 1 78 ? -10.348 4.684 -3.215 1.00 91.31 78 GLY A C 1
ATOM 596 O O . GLY A 1 78 ? -11.504 4.843 -3.596 1.00 91.31 78 GLY A O 1
ATOM 597 N N . VAL A 1 79 ? -9.697 5.642 -2.547 1.00 92.69 79 VAL A N 1
ATOM 598 C CA . VAL A 1 79 ? -10.302 6.920 -2.138 1.00 92.69 79 VAL A CA 1
ATOM 599 C C . VAL A 1 79 ? -9.784 8.095 -2.964 1.00 92.69 79 VAL A C 1
ATOM 601 O O . VAL A 1 79 ? -8.746 8.035 -3.618 1.00 92.69 79 VAL A O 1
ATOM 604 N N . SER A 1 80 ? -10.481 9.229 -2.894 1.00 95.06 80 SER A N 1
ATOM 605 C CA . SER A 1 80 ? -10.011 10.476 -3.499 1.00 95.06 80 SER A CA 1
ATOM 606 C C . SER A 1 80 ? -8.733 11.003 -2.823 1.00 95.06 80 SER A C 1
ATOM 608 O O . SER A 1 80 ? -8.467 10.754 -1.644 1.00 95.06 80 SER A O 1
ATOM 610 N N . ARG A 1 81 ? -7.964 11.838 -3.537 1.00 94.81 81 ARG A N 1
ATOM 611 C CA . ARG A 1 81 ? -6.754 12.493 -2.993 1.00 94.81 81 ARG A CA 1
ATOM 612 C C . ARG A 1 81 ? -7.037 13.330 -1.738 1.00 94.81 81 ARG A C 1
ATOM 614 O O . ARG A 1 81 ? -6.176 13.437 -0.866 1.00 94.81 81 ARG A O 1
ATOM 621 N N . SER A 1 82 ? -8.219 13.945 -1.634 1.00 94.88 82 SER A N 1
ATOM 622 C CA . SER A 1 82 ? -8.603 14.748 -0.465 1.00 94.88 82 SER A CA 1
ATOM 623 C C . SER A 1 82 ? -8.878 13.872 0.758 1.00 94.88 82 SER A C 1
ATOM 625 O O . SER A 1 82 ? -8.419 14.205 1.854 1.00 94.88 82 SER A O 1
ATOM 627 N N . THR A 1 83 ? -9.535 12.725 0.570 1.00 93.69 83 THR A N 1
ATOM 628 C CA . THR A 1 83 ? -9.738 11.725 1.625 1.00 93.69 83 THR A CA 1
ATOM 629 C C . THR A 1 83 ? -8.418 11.075 2.033 1.00 93.69 83 THR A C 1
ATOM 631 O O . THR A 1 83 ? -8.133 11.012 3.224 1.00 93.69 83 THR A O 1
ATOM 634 N N . ALA A 1 84 ? -7.547 10.715 1.086 1.00 93.62 84 ALA A N 1
ATOM 635 C CA . ALA A 1 84 ? -6.213 10.181 1.384 1.00 93.62 84 ALA A CA 1
ATOM 636 C C . ALA A 1 84 ? -5.377 11.137 2.256 1.00 93.62 84 ALA A C 1
ATOM 638 O O . ALA A 1 84 ? -4.715 10.711 3.200 1.00 93.62 84 ALA A O 1
ATOM 639 N N . ARG A 1 85 ? -5.453 12.453 2.008 1.00 94.38 85 ARG A N 1
ATOM 640 C CA . ARG A 1 85 ? -4.815 13.461 2.876 1.00 94.38 85 ARG A CA 1
ATOM 641 C C . ARG A 1 85 ? -5.425 13.503 4.274 1.00 94.38 85 ARG A C 1
ATOM 643 O O . ARG A 1 85 ? -4.695 13.757 5.225 1.00 94.38 85 ARG A O 1
ATOM 650 N N . ARG A 1 86 ? -6.739 13.295 4.412 1.00 93.06 86 ARG A N 1
ATOM 651 C CA . ARG A 1 86 ? -7.401 13.207 5.722 1.00 93.06 86 ARG A CA 1
ATOM 652 C C . ARG A 1 86 ? -6.930 11.969 6.484 1.00 93.06 86 ARG A C 1
ATOM 654 O O . ARG A 1 86 ? -6.573 12.115 7.642 1.00 93.06 86 ARG A O 1
ATOM 661 N N . ILE A 1 87 ? -6.844 10.816 5.820 1.00 91.25 87 ILE A N 1
ATOM 662 C CA . ILE A 1 87 ? -6.320 9.571 6.404 1.00 91.25 87 ILE A CA 1
ATOM 663 C C . ILE A 1 87 ? -4.864 9.767 6.842 1.00 91.25 87 ILE A C 1
ATOM 665 O O . ILE A 1 87 ? -4.543 9.522 7.998 1.00 91.25 87 ILE A O 1
ATOM 669 N N . LYS A 1 88 ? -4.003 10.330 5.984 1.00 90.38 88 LYS A N 1
ATOM 670 C CA . LYS A 1 88 ? -2.625 10.668 6.377 1.00 90.38 88 LYS A CA 1
ATOM 671 C C . LYS A 1 88 ? -2.580 11.621 7.579 1.00 90.38 88 LYS A C 1
ATOM 673 O O . LYS A 1 88 ? -1.763 11.443 8.463 1.00 90.38 88 LYS A O 1
ATOM 678 N N . ARG A 1 89 ? -3.438 12.648 7.620 1.00 92.31 89 ARG A N 1
ATOM 679 C CA . ARG A 1 89 ? -3.486 13.601 8.747 1.00 92.31 89 ARG A CA 1
ATOM 680 C C . ARG A 1 89 ? -4.069 13.014 10.029 1.00 92.31 89 ARG A C 1
ATOM 682 O O . ARG A 1 89 ? -3.814 13.569 11.085 1.00 92.31 89 ARG A O 1
ATOM 689 N N . SER A 1 90 ? -4.868 11.954 9.934 1.00 90.06 90 SER A N 1
ATOM 690 C CA . SER A 1 90 ? -5.449 11.294 11.106 1.00 90.06 90 SER A CA 1
ATOM 691 C C . SER A 1 90 ? -4.418 10.520 11.929 1.00 90.06 90 SER A C 1
ATOM 693 O O . SER A 1 90 ? -4.698 10.186 13.070 1.00 90.06 90 SER A O 1
ATOM 695 N N . GLY A 1 91 ? -3.245 10.224 11.360 1.00 90.44 91 GLY A N 1
ATOM 696 C CA . GLY A 1 91 ? -2.163 9.506 12.036 1.00 90.44 91 GLY A CA 1
ATOM 697 C C . GLY A 1 91 ? -2.359 7.990 12.155 1.00 90.44 91 GLY A C 1
ATOM 698 O O . GLY A 1 91 ? -1.453 7.283 12.579 1.00 90.44 91 GLY A O 1
ATOM 699 N N . VAL A 1 92 ? -3.508 7.448 11.733 1.00 89.88 92 VAL A N 1
ATOM 700 C CA . VAL A 1 92 ? -3.809 6.006 11.850 1.00 89.88 92 VAL A CA 1
ATOM 701 C C . VAL A 1 92 ? -2.829 5.125 11.075 1.00 89.88 92 VAL A C 1
ATOM 703 O O . VAL A 1 92 ? -2.492 4.036 11.522 1.00 89.88 92 VAL A O 1
ATOM 706 N N . ILE A 1 93 ? -2.354 5.601 9.925 1.00 92.12 93 ILE A N 1
ATOM 707 C CA . ILE A 1 93 ? -1.466 4.848 9.028 1.00 92.12 93 ILE A CA 1
ATOM 708 C C . ILE A 1 93 ? 0.005 5.260 9.156 1.00 92.12 93 ILE A C 1
ATOM 710 O O . ILE A 1 93 ? 0.807 4.878 8.307 1.00 92.12 93 ILE A O 1
ATOM 714 N N . ASP A 1 94 ? 0.371 6.052 10.169 1.00 91.75 94 ASP A N 1
ATOM 715 C CA . ASP A 1 94 ? 1.735 6.584 10.296 1.00 91.75 94 ASP A CA 1
ATOM 716 C C . ASP A 1 94 ? 2.778 5.471 10.472 1.00 91.75 94 ASP A C 1
ATOM 718 O O . ASP A 1 94 ? 3.866 5.571 9.916 1.00 91.75 94 ASP A O 1
ATOM 722 N N . GLU A 1 95 ? 2.421 4.359 11.122 1.00 91.19 95 GLU A N 1
ATOM 723 C CA . GLU A 1 95 ? 3.275 3.163 11.225 1.00 91.19 95 GLU A CA 1
ATOM 724 C C . GLU A 1 95 ? 3.601 2.521 9.869 1.00 91.19 95 GLU A C 1
ATOM 726 O O . GLU A 1 95 ? 4.638 1.880 9.715 1.00 91.19 95 GLU A O 1
ATOM 731 N N . ALA A 1 96 ? 2.721 2.678 8.879 1.00 92.25 96 ALA A N 1
ATOM 732 C CA . ALA A 1 96 ? 2.921 2.153 7.532 1.00 92.25 96 ALA A CA 1
ATOM 733 C C . ALA A 1 96 ? 3.605 3.167 6.598 1.00 92.25 96 ALA A C 1
ATOM 735 O O . ALA A 1 96 ? 3.924 2.833 5.453 1.00 92.25 96 ALA A O 1
ATOM 736 N N . ILE A 1 97 ? 3.808 4.412 7.045 1.00 93.31 97 ILE A N 1
ATOM 737 C CA . ILE A 1 97 ? 4.373 5.496 6.243 1.00 93.31 97 ILE A CA 1
ATOM 738 C C . ILE A 1 97 ? 5.841 5.717 6.608 1.00 93.31 97 ILE A C 1
ATOM 740 O O . ILE A 1 97 ? 6.198 5.994 7.744 1.00 93.31 97 ILE A O 1
ATOM 744 N N . SER A 1 98 ? 6.697 5.726 5.591 1.00 92.62 98 SER A N 1
ATOM 745 C CA . SER A 1 98 ? 8.055 6.265 5.664 1.00 92.62 98 SER A CA 1
ATOM 746 C C . SER A 1 98 ? 8.134 7.546 4.838 1.00 92.62 98 SER A C 1
ATOM 748 O O . SER A 1 98 ? 7.886 7.527 3.631 1.00 92.62 98 SER A O 1
ATOM 750 N N . GLN A 1 99 ? 8.453 8.677 5.473 1.00 92.12 99 GLN A N 1
ATOM 751 C CA . GLN A 1 99 ? 8.512 9.982 4.808 1.00 92.12 99 GLN A CA 1
ATOM 752 C C . GLN A 1 99 ? 9.918 10.589 4.884 1.00 92.12 99 GLN A C 1
ATOM 754 O O . GLN A 1 99 ? 10.440 10.830 5.968 1.00 92.12 99 GLN A O 1
ATOM 759 N N . CYS A 1 100 ? 10.476 10.930 3.720 1.00 92.44 100 CYS A N 1
ATOM 760 C CA . CYS A 1 100 ? 11.714 11.700 3.585 1.00 92.44 100 CYS A CA 1
ATOM 761 C C . CYS A 1 100 ? 11.400 13.005 2.841 1.00 92.44 100 CYS A C 1
ATOM 763 O O . CYS A 1 100 ? 11.206 13.018 1.620 1.00 92.44 100 CYS A O 1
ATOM 765 N N . GLY A 1 101 ? 11.297 14.117 3.575 1.00 91.31 101 GLY A N 1
ATOM 766 C CA . GLY A 1 101 ? 10.902 15.410 3.011 1.00 91.31 101 GLY A CA 1
ATOM 767 C C . GLY A 1 101 ? 9.506 15.355 2.378 1.00 91.31 101 GLY A C 1
ATOM 768 O O . GLY A 1 101 ? 8.514 15.137 3.073 1.00 91.31 101 GLY A O 1
ATOM 769 N N . ARG A 1 102 ? 9.423 15.555 1.053 1.00 88.69 102 ARG A N 1
ATOM 770 C CA . ARG A 1 102 ? 8.168 15.461 0.276 1.00 88.69 102 ARG A CA 1
ATOM 771 C C . ARG A 1 102 ? 7.886 14.050 -0.260 1.00 88.69 102 ARG A C 1
ATOM 773 O O . ARG A 1 102 ? 6.771 13.790 -0.713 1.00 88.69 102 ARG A O 1
ATOM 780 N N . SER A 1 103 ? 8.870 13.154 -0.220 1.00 91.19 103 SER A N 1
ATOM 781 C CA . SER A 1 103 ? 8.692 11.769 -0.652 1.00 91.19 103 SER A CA 1
ATOM 782 C C . SER A 1 103 ? 8.010 10.966 0.449 1.00 91.19 103 SER A C 1
ATOM 784 O O . SER A 1 103 ? 8.428 11.018 1.603 1.00 91.19 103 SER A O 1
ATOM 786 N N . ILE A 1 104 ? 6.949 10.247 0.091 1.00 92.75 104 ILE A N 1
ATOM 787 C CA . ILE A 1 104 ? 6.185 9.390 0.998 1.00 92.75 104 ILE A CA 1
ATOM 788 C C . ILE A 1 104 ? 6.185 7.990 0.397 1.00 92.75 104 ILE A C 1
ATOM 790 O O . ILE A 1 104 ? 5.752 7.827 -0.743 1.00 92.75 104 ILE A O 1
ATOM 794 N N . THR A 1 105 ? 6.628 7.007 1.164 1.00 93.62 105 THR A N 1
ATOM 795 C CA . THR A 1 105 ? 6.558 5.584 0.834 1.00 93.62 105 THR A CA 1
ATOM 796 C C . THR A 1 105 ? 5.599 4.923 1.815 1.00 93.62 105 THR A C 1
ATOM 798 O O . THR A 1 105 ? 5.725 5.118 3.020 1.00 93.62 105 THR A O 1
ATOM 801 N N . LEU A 1 106 ? 4.625 4.176 1.309 1.00 93.75 106 LEU A N 1
ATOM 802 C CA . LEU A 1 106 ? 3.618 3.469 2.095 1.00 93.75 106 LEU A CA 1
ATOM 803 C C . LEU A 1 106 ? 3.813 1.964 1.929 1.00 93.75 106 LEU A C 1
ATOM 805 O O . LEU A 1 106 ? 3.800 1.486 0.795 1.00 93.75 106 LEU A O 1
ATOM 809 N N . ASP A 1 107 ? 3.935 1.234 3.033 1.00 93.31 107 ASP A N 1
ATOM 810 C CA . ASP A 1 107 ? 3.770 -0.221 3.048 1.00 93.31 107 ASP A CA 1
ATOM 811 C C . ASP A 1 107 ? 2.273 -0.553 2.945 1.00 93.31 107 ASP A C 1
ATOM 813 O O . ASP A 1 107 ? 1.483 -0.237 3.840 1.00 93.31 107 ASP A O 1
ATOM 817 N N . GLN A 1 108 ? 1.855 -1.107 1.806 1.00 91.19 108 GLN A N 1
ATOM 818 C CA . GLN A 1 108 ? 0.442 -1.291 1.495 1.00 91.19 108 GLN A CA 1
ATOM 819 C C . GLN A 1 108 ? -0.234 -2.311 2.408 1.00 91.19 108 GLN A C 1
ATOM 821 O O . GLN A 1 108 ? -1.374 -2.091 2.818 1.00 91.19 108 GLN A O 1
ATOM 826 N N . ASP A 1 109 ? 0.460 -3.401 2.714 1.00 89.44 109 ASP A N 1
ATOM 827 C CA . ASP A 1 109 ? -0.117 -4.518 3.454 1.00 89.44 109 ASP A CA 1
ATOM 828 C C . ASP A 1 109 ? -0.330 -4.092 4.914 1.00 89.44 109 ASP A C 1
ATOM 830 O O . ASP A 1 109 ? -1.436 -4.210 5.451 1.00 89.44 109 ASP A O 1
ATOM 834 N N . ARG A 1 110 ? 0.667 -3.409 5.495 1.00 90.12 110 ARG A N 1
ATOM 835 C CA . ARG A 1 110 ? 0.566 -2.828 6.841 1.00 90.12 110 ARG A CA 1
ATOM 836 C C . ARG A 1 110 ? -0.511 -1.745 6.946 1.00 90.12 110 ARG A C 1
ATOM 838 O O . ARG A 1 110 ? -1.226 -1.671 7.942 1.00 90.12 110 ARG A O 1
ATOM 845 N N . ALA A 1 111 ? -0.654 -0.895 5.929 1.00 90.81 111 ALA A N 1
ATOM 846 C CA . ALA A 1 111 ? -1.664 0.163 5.9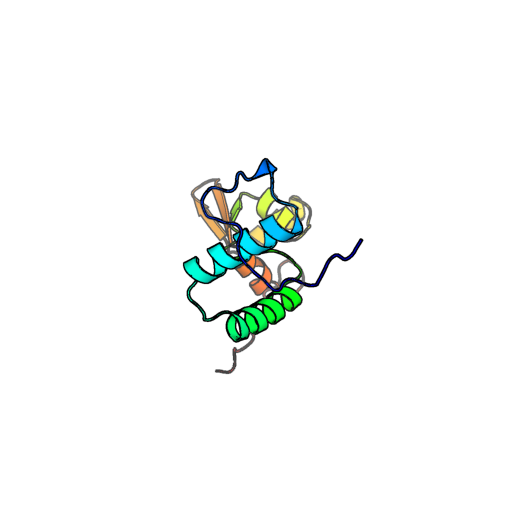28 1.00 90.81 111 ALA A CA 1
ATOM 847 C C . ALA A 1 111 ? -3.098 -0.394 5.912 1.00 90.81 111 ALA A C 1
ATOM 849 O O . ALA A 1 111 ? -3.989 0.164 6.559 1.00 90.81 111 ALA A O 1
ATOM 850 N N . LEU A 1 112 ? -3.313 -1.494 5.182 1.00 89.38 112 LEU A N 1
ATOM 851 C CA . LEU A 1 112 ? -4.595 -2.189 5.163 1.00 89.38 112 LEU A CA 1
ATOM 852 C C . LEU A 1 112 ? -4.872 -2.843 6.515 1.00 89.38 112 LEU A C 1
ATOM 854 O O . LEU A 1 112 ? -5.960 -2.639 7.038 1.00 89.38 112 LEU A O 1
ATOM 858 N N . GLU A 1 113 ? -3.895 -3.532 7.113 1.00 89.12 113 GLU A N 1
ATOM 859 C CA . GLU A 1 113 ? -4.009 -4.120 8.459 1.00 89.12 113 GLU A CA 1
ATOM 860 C C . GLU A 1 113 ? -4.488 -3.126 9.518 1.00 89.12 113 GLU A C 1
ATOM 862 O O . GLU A 1 113 ? -5.459 -3.402 10.219 1.00 89.12 113 GLU A O 1
ATOM 867 N N . LEU A 1 114 ? -3.869 -1.946 9.581 1.00 88.12 114 LEU A N 1
ATOM 868 C CA . LEU A 1 114 ? -4.184 -0.911 10.576 1.00 88.12 114 LEU A CA 1
ATOM 869 C C . LEU A 1 114 ? -5.608 -0.346 10.467 1.00 88.12 114 LEU A C 1
ATOM 871 O O . LEU A 1 114 ? -6.097 0.284 11.405 1.00 88.12 114 LEU A O 1
ATOM 875 N N . THR A 1 115 ? -6.258 -0.536 9.320 1.00 85.69 115 THR A N 1
ATOM 876 C CA . THR A 1 115 ? -7.594 -0.001 9.015 1.00 85.69 115 THR A CA 1
ATOM 877 C C . THR A 1 115 ? -8.623 -1.104 8.759 1.00 85.69 115 THR A C 1
ATOM 879 O O . THR A 1 115 ? -9.732 -0.829 8.294 1.00 85.69 115 THR A O 1
ATOM 882 N N . ARG A 1 116 ? -8.284 -2.370 9.055 1.00 85.25 116 ARG A N 1
ATOM 883 C CA . ARG A 1 116 ? -9.201 -3.504 8.874 1.00 85.25 116 ARG A CA 1
ATOM 884 C C . ARG A 1 116 ? -10.450 -3.312 9.733 1.00 85.25 116 ARG A C 1
ATOM 886 O O . ARG A 1 116 ? -10.369 -3.191 10.949 1.00 85.25 116 ARG A O 1
ATOM 893 N N . GLY A 1 117 ? -11.614 -3.324 9.084 1.00 79.31 117 GLY A N 1
ATOM 894 C CA . GLY A 1 117 ? -12.915 -3.299 9.759 1.00 79.31 117 GLY A CA 1
ATOM 895 C C . GLY A 1 117 ? -13.314 -1.953 10.371 1.00 79.31 117 GLY A C 1
ATOM 896 O O . GLY A 1 117 ? -14.350 -1.891 11.028 1.00 79.31 117 GLY A O 1
ATOM 897 N N . THR A 1 118 ? -12.548 -0.880 10.149 1.00 81.38 118 THR A N 1
ATOM 898 C CA . THR A 1 118 ? -12.843 0.453 10.692 1.00 81.38 118 THR A CA 1
ATOM 899 C C . THR A 1 118 ? -13.157 1.471 9.610 1.00 81.38 118 THR A C 1
ATOM 901 O O . THR A 1 118 ? -12.930 1.265 8.412 1.00 81.38 118 THR A O 1
ATOM 904 N N . ARG A 1 119 ? -13.717 2.612 10.025 1.00 81.06 119 ARG A N 1
ATOM 905 C CA . ARG A 1 119 ? -13.906 3.737 9.116 1.00 81.06 119 ARG A CA 1
ATOM 906 C C . ARG A 1 119 ? -12.572 4.444 8.882 1.00 81.06 119 ARG A C 1
ATOM 908 O O . ARG A 1 119 ? -11.704 4.494 9.747 1.00 81.06 119 ARG A O 1
ATOM 915 N N . TRP A 1 120 ? -12.418 5.058 7.710 1.00 74.44 120 TRP A N 1
ATOM 916 C CA . TRP A 1 120 ? -11.228 5.839 7.374 1.00 74.44 120 TRP A CA 1
ATOM 917 C C . TRP A 1 120 ? -10.921 6.908 8.433 1.00 74.44 120 TRP A C 1
ATOM 919 O O . TRP A 1 120 ? -11.664 7.886 8.558 1.00 74.44 120 TRP A O 1
ATOM 929 N N . GLY A 1 121 ? -9.796 6.747 9.133 1.00 67.44 121 GLY A N 1
ATOM 930 C CA . GLY A 1 121 ? -9.374 7.635 10.221 1.00 67.44 121 GLY A CA 1
ATOM 931 C C . GLY A 1 121 ? -9.561 7.063 11.627 1.00 67.44 121 GLY A C 1
ATOM 932 O O . GLY A 1 121 ? -9.224 7.749 12.586 1.00 67.44 121 GLY A O 1
ATOM 933 N N . GLU A 1 122 ? -10.028 5.822 11.751 1.00 77.56 122 GLU A N 1
ATOM 934 C CA . GLU A 1 122 ? -10.067 5.062 13.002 1.00 77.56 122 GLU A CA 1
ATOM 935 C C . GLU A 1 122 ? -9.109 3.869 12.921 1.00 77.56 122 GLU A C 1
ATOM 937 O O . GLU A 1 122 ? -9.016 3.196 11.890 1.00 77.56 122 GLU A O 1
ATOM 942 N N . ARG A 1 123 ? -8.379 3.620 14.010 1.00 77.50 123 ARG A N 1
ATOM 943 C CA . ARG A 1 123 ? -7.456 2.488 14.134 1.00 77.50 123 ARG A CA 1
ATOM 944 C C . ARG A 1 123 ? -8.245 1.211 14.410 1.00 77.50 123 ARG A C 1
ATOM 946 O O . ARG A 1 123 ? -9.153 1.232 15.239 1.00 77.50 123 ARG A O 1
ATOM 953 N N . ALA A 1 124 ? -7.889 0.125 13.727 1.00 76.81 124 ALA A N 1
ATOM 954 C CA . ALA A 1 124 ? -8.437 -1.195 14.012 1.00 76.81 124 ALA A CA 1
ATOM 955 C C . ALA A 1 124 ? -8.201 -1.573 15.485 1.00 76.81 124 ALA A C 1
ATOM 957 O O . ALA A 1 124 ? -7.126 -1.268 16.011 1.00 76.81 124 ALA A O 1
ATOM 958 N N . PRO A 1 125 ? -9.176 -2.208 16.164 1.00 73.62 125 PRO A N 1
ATOM 959 C CA . PRO A 1 125 ? -8.925 -2.766 17.485 1.00 73.62 125 PRO A CA 1
ATOM 960 C C . PRO A 1 125 ? -7.729 -3.715 17.392 1.00 73.62 125 PRO A C 1
ATOM 962 O O . PRO A 1 125 ? -7.587 -4.439 16.404 1.00 73.62 125 PRO A O 1
ATOM 965 N N . GLU A 1 126 ? -6.848 -3.664 18.389 1.00 66.81 126 GLU A N 1
ATOM 966 C CA . GLU A 1 126 ? -5.728 -4.593 18.482 1.00 66.81 126 GLU A CA 1
ATOM 967 C C . GLU A 1 126 ? -6.320 -5.996 18.562 1.00 66.81 126 GLU A C 1
ATOM 969 O O . GLU A 1 126 ? -6.910 -6.388 19.565 1.00 66.81 126 GLU A O 1
ATOM 974 N N . MET A 1 127 ? -6.238 -6.728 17.455 1.00 57.66 127 MET A N 1
ATOM 975 C CA . MET A 1 127 ? -6.500 -8.152 17.473 1.00 57.66 127 MET A CA 1
ATOM 976 C C . MET A 1 127 ? -5.325 -8.714 18.267 1.00 57.66 127 MET A C 1
ATOM 978 O O . MET A 1 127 ? -4.213 -8.777 17.740 1.00 57.66 127 MET A O 1
ATOM 982 N N . GLU A 1 128 ? -5.528 -8.999 19.556 1.00 52.00 128 GLU A N 1
ATOM 983 C CA . GLU A 1 128 ? -4.599 -9.830 20.313 1.00 52.00 128 GLU A CA 1
ATOM 984 C C . GLU A 1 128 ? -4.423 -11.099 19.482 1.00 52.00 128 GLU A C 1
ATOM 986 O O . GLU A 1 128 ? -5.331 -11.923 19.376 1.00 52.00 128 GLU A O 1
ATOM 991 N N . ASN A 1 129 ? -3.283 -11.205 18.798 1.00 52.06 129 ASN A N 1
ATOM 992 C CA . ASN A 1 129 ? -2.861 -12.461 18.216 1.00 52.06 129 ASN A CA 1
ATOM 993 C C . ASN A 1 129 ? -2.628 -13.377 19.411 1.00 52.06 129 ASN A C 1
ATOM 995 O O . ASN A 1 129 ? -1.581 -13.323 20.061 1.00 52.06 129 ASN A O 1
ATOM 999 N N . GLU A 1 130 ? -3.656 -14.151 19.745 1.00 48.16 130 GLU A N 1
ATOM 1000 C CA . GLU A 1 130 ? -3.510 -15.303 20.609 1.00 48.16 130 GLU A CA 1
ATOM 1001 C C . GLU A 1 130 ? -2.406 -16.187 20.005 1.00 48.16 130 GLU A C 1
ATOM 1003 O O . GLU A 1 130 ? -2.335 -16.369 18.788 1.00 48.16 130 GLU A O 1
ATOM 1008 N N . LYS A 1 131 ? -1.480 -16.569 20.886 1.00 36.25 131 LYS A N 1
ATOM 1009 C CA . LYS A 1 131 ? -0.146 -17.128 20.629 1.00 36.25 131 LYS A CA 1
ATOM 1010 C C . LYS A 1 131 ? -0.056 -18.212 19.560 1.00 36.25 131 LYS A C 1
ATOM 1012 O O . LYS A 1 131 ? -0.896 -19.136 19.576 1.00 36.25 131 LYS A O 1
#